Protein AF-X1KMB0-F1 (afdb_monomer)

Solvent-accessible surface area (backbone atoms only — not comparable to full-atom values): 4896 Å² total; per-residue (Å²): 119,63,70,62,52,54,52,50,51,52,50,47,54,50,53,74,33,68,59,45,52,49,51,54,52,49,50,51,51,50,50,36,61,76,57,70,40,45,68,73,74,43,43,70,57,50,52,53,50,28,52,46,36,65,74,38,92,78,72,81,79,83,69,103,60,98,61,45,59,33,57,53,50,54,53,53,49,50,64,71,71,70,116

Radius of gyration: 20.14 Å; Cα contacts (8 Å, |Δi|>4): 22; chains: 1; bounding box: 46×26×48 Å

Organism: NCBI:txid412755

Mean predicted aligned error: 9.59 Å

Secondary structure (DSSP, 8-state):
-HHHHHHHHHHHHHHHTHHHHHHHHHHHHHHHHHTTSHHHHHHHHHHHHHHHHHH-TT---S---SS-HHHHHHHHHHHHH--

pLDDT: mean 80.26, std 12.77, range [47.28, 93.88]

Sequence (83 aa):
MTAIMEFLDTLNAFVWGPPMMIILVGTGVFLTLRLGGIQFRKSGYAWKLVFKGAFKKDVAERGEGEITPFQALTSTLAATVGN

InterPro domains:
  IPR001463 Sodium:alanine symporter [PTHR30330] (1-82)

Structure (mmCIF, N/CA/C/O backbone):
data_AF-X1KMB0-F1
#
_entry.id   AF-X1KMB0-F1
#
loop_
_atom_site.group_PDB
_atom_site.id
_atom_site.type_symbol
_atom_site.label_atom_id
_atom_site.label_alt_id
_atom_site.label_comp_id
_atom_site.label_asym_id
_atom_site.label_entity_id
_atom_site.label_seq_id
_atom_site.pdbx_PDB_ins_code
_atom_site.Cartn_x
_atom_site.Cartn_y
_atom_site.Cartn_z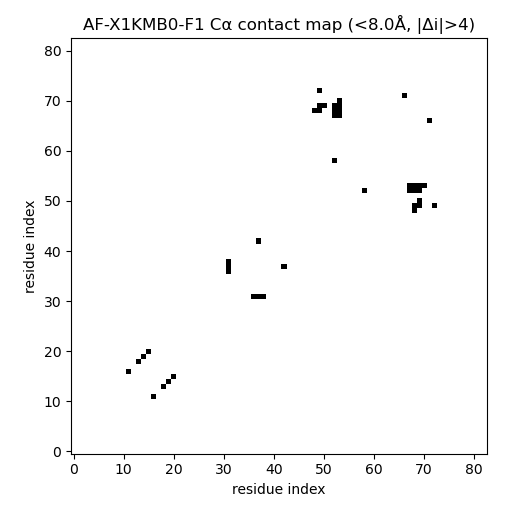
_atom_site.occupancy
_atom_site.B_iso_or_equiv
_atom_site.auth_seq_id
_atom_site.auth_comp_id
_atom_site.auth_asym_id
_atom_site.auth_atom_id
_atom_site.pdbx_PDB_model_num
ATOM 1 N N . MET A 1 1 ? 28.372 -18.313 -23.087 1.00 60.78 1 MET A N 1
ATOM 2 C CA . MET A 1 1 ? 27.825 -18.258 -21.712 1.00 60.78 1 MET A CA 1
ATOM 3 C C . MET A 1 1 ? 27.304 -16.861 -21.369 1.00 60.78 1 MET A C 1
ATOM 5 O O . MET A 1 1 ? 26.254 -16.776 -20.758 1.00 60.78 1 MET A O 1
ATOM 9 N N . THR A 1 2 ? 27.954 -15.782 -21.823 1.00 75.25 2 THR A N 1
ATOM 10 C CA . THR A 1 2 ? 27.543 -14.379 -21.597 1.00 75.25 2 THR A CA 1
ATOM 11 C C . THR A 1 2 ? 26.284 -13.947 -22.357 1.00 75.25 2 THR A C 1
ATOM 13 O O . THR A 1 2 ? 25.390 -13.382 -21.747 1.00 75.25 2 THR A O 1
ATOM 16 N N . ALA A 1 3 ? 26.142 -14.306 -23.638 1.00 79.62 3 ALA A N 1
ATOM 17 C CA . ALA A 1 3 ? 24.988 -13.891 -24.453 1.00 79.62 3 ALA A CA 1
ATOM 18 C C . ALA A 1 3 ? 23.621 -14.388 -23.929 1.00 79.62 3 ALA A C 1
ATOM 20 O O . ALA A 1 3 ? 22.608 -13.715 -24.085 1.00 79.62 3 ALA A O 1
ATOM 21 N N . ILE A 1 4 ? 23.584 -15.564 -23.287 1.00 85.19 4 ILE A N 1
ATOM 22 C CA . ILE A 1 4 ? 22.360 -16.080 -22.649 1.00 85.19 4 ILE A CA 1
ATOM 23 C C . ILE A 1 4 ? 22.032 -15.264 -21.394 1.00 85.19 4 ILE A C 1
ATOM 25 O O . ILE A 1 4 ? 20.868 -14.953 -21.171 1.00 85.19 4 ILE A O 1
ATOM 29 N N . MET A 1 5 ? 23.041 -14.891 -20.600 1.00 86.19 5 MET A N 1
ATOM 30 C CA . MET A 1 5 ? 22.843 -14.051 -19.415 1.00 86.19 5 MET A CA 1
ATOM 31 C C . MET A 1 5 ? 22.356 -12.651 -19.809 1.00 86.19 5 MET A C 1
ATOM 33 O O . MET A 1 5 ? 21.354 -12.201 -19.274 1.00 86.19 5 MET A O 1
ATOM 37 N N . GLU A 1 6 ? 22.946 -12.028 -20.833 1.00 83.69 6 GLU A N 1
ATOM 38 C CA . GLU A 1 6 ? 22.502 -10.715 -21.334 1.00 83.69 6 GLU A CA 1
ATOM 39 C C . GLU A 1 6 ? 21.068 -10.735 -21.888 1.00 83.69 6 GLU A C 1
ATOM 41 O O . GLU A 1 6 ? 20.290 -9.800 -21.676 1.00 83.69 6 GLU A O 1
ATOM 46 N N . PHE A 1 7 ? 20.686 -11.814 -22.579 1.00 87.00 7 PHE A N 1
ATOM 47 C CA . PHE A 1 7 ? 19.315 -11.988 -23.056 1.00 87.00 7 PHE A CA 1
ATOM 48 C C . PHE A 1 7 ? 18.324 -12.137 -21.893 1.00 87.00 7 PHE A C 1
ATOM 50 O O . PHE A 1 7 ? 17.261 -11.512 -21.899 1.00 87.00 7 PHE A O 1
ATOM 57 N N . LEU A 1 8 ? 18.681 -12.926 -20.876 1.00 85.94 8 LEU A N 1
ATOM 58 C CA . LEU A 1 8 ? 17.866 -13.094 -19.674 1.00 85.94 8 LEU A CA 1
ATOM 59 C C . LEU A 1 8 ? 17.751 -11.791 -18.878 1.00 85.94 8 LEU A C 1
ATOM 61 O O . LEU A 1 8 ? 16.651 -11.465 -18.440 1.00 85.94 8 LEU A O 1
ATOM 65 N N . ASP A 1 9 ? 18.826 -11.016 -18.755 1.00 85.44 9 ASP A N 1
ATOM 66 C CA . ASP A 1 9 ? 18.817 -9.722 -18.065 1.00 85.44 9 ASP A CA 1
ATOM 67 C C . ASP A 1 9 ? 17.933 -8.701 -18.787 1.00 85.44 9 ASP A C 1
ATOM 69 O O . ASP A 1 9 ? 17.169 -7.974 -18.152 1.00 85.44 9 ASP A O 1
ATOM 73 N N . THR A 1 10 ? 17.951 -8.700 -20.122 1.00 84.19 10 THR A N 1
ATOM 74 C CA . THR A 1 10 ? 17.085 -7.830 -20.932 1.00 84.19 10 THR A CA 1
ATOM 75 C C . THR A 1 10 ? 15.609 -8.192 -20.756 1.00 84.19 10 THR A C 1
ATOM 77 O O . THR A 1 10 ? 14.765 -7.311 -20.576 1.00 84.19 10 THR A O 1
ATOM 80 N N . LEU A 1 11 ? 15.280 -9.487 -20.765 1.00 85.56 11 LEU A N 1
ATOM 81 C CA . LEU A 1 11 ? 13.916 -9.951 -20.505 1.00 85.56 11 LEU A CA 1
ATOM 82 C C . LEU A 1 11 ? 13.475 -9.659 -19.073 1.00 85.56 11 LEU A C 1
ATOM 84 O O . LEU A 1 11 ? 12.333 -9.261 -18.857 1.00 85.56 11 LEU A O 1
ATOM 88 N N . ASN A 1 12 ? 14.371 -9.821 -18.104 1.00 84.12 12 ASN A N 1
ATOM 89 C CA . ASN A 1 12 ? 14.103 -9.522 -16.706 1.00 84.12 12 ASN A CA 1
ATOM 90 C C . ASN A 1 12 ? 13.792 -8.024 -16.535 1.00 84.12 12 ASN A C 1
ATOM 92 O O . ASN A 1 12 ? 12.724 -7.665 -16.043 1.00 84.12 12 ASN A O 1
ATOM 96 N N . ALA A 1 13 ? 14.634 -7.144 -17.081 1.00 82.69 13 ALA A N 1
ATOM 97 C CA . ALA A 1 13 ? 14.407 -5.701 -17.063 1.00 82.69 13 ALA A CA 1
ATOM 98 C C . ALA A 1 13 ? 13.108 -5.289 -17.776 1.00 82.69 13 ALA A C 1
ATOM 100 O O . ALA A 1 13 ? 12.423 -4.367 -17.335 1.00 82.69 13 ALA A O 1
ATOM 101 N N . PHE A 1 14 ? 12.738 -5.974 -18.860 1.00 85.31 14 PHE A N 1
ATOM 102 C CA . PHE A 1 14 ? 11.503 -5.678 -19.579 1.00 85.31 14 PHE A CA 1
ATOM 103 C C . PHE A 1 14 ? 10.257 -6.168 -18.837 1.00 85.31 14 PHE A C 1
ATOM 105 O O . PHE A 1 14 ? 9.282 -5.435 -18.751 1.00 85.31 14 PHE A O 1
ATOM 112 N N . VAL A 1 15 ? 10.266 -7.379 -18.277 1.00 83.81 15 VAL A N 1
ATOM 113 C CA . VAL A 1 15 ? 9.100 -7.942 -17.576 1.00 83.81 15 VAL A CA 1
ATOM 114 C C . VAL A 1 15 ? 8.887 -7.256 -16.231 1.00 83.81 15 VAL A C 1
ATOM 116 O O . VAL A 1 15 ? 7.770 -6.838 -15.939 1.00 83.81 15 VAL A O 1
ATOM 119 N N . TRP A 1 16 ? 9.943 -7.105 -15.433 1.00 82.88 16 TRP A N 1
ATOM 120 C CA . TRP A 1 16 ? 9.876 -6.535 -14.082 1.00 82.88 16 TRP A CA 1
ATOM 121 C C . TRP A 1 16 ? 9.959 -5.005 -14.057 1.00 82.88 16 TRP A C 1
ATOM 123 O O . TRP A 1 16 ? 9.777 -4.390 -13.009 1.00 82.88 16 TRP A O 1
ATOM 133 N N . GLY A 1 17 ? 10.220 -4.383 -15.205 1.00 81.19 17 GLY A N 1
ATOM 134 C CA . GLY A 1 17 ? 10.303 -2.938 -15.351 1.00 81.19 17 GLY A CA 1
ATOM 135 C C . GLY A 1 17 ? 8.953 -2.278 -15.681 1.00 81.19 17 GLY A C 1
ATOM 136 O O . GLY A 1 17 ? 7.952 -2.513 -14.996 1.00 81.19 17 GLY A O 1
ATOM 137 N N . PRO A 1 18 ? 8.887 -1.416 -16.716 1.00 85.38 18 PRO A N 1
ATOM 138 C CA . PRO A 1 18 ? 7.710 -0.585 -16.990 1.00 85.38 18 PRO A CA 1
ATOM 139 C C . PRO A 1 18 ? 6.377 -1.339 -17.176 1.00 85.38 18 PRO A C 1
ATOM 141 O O . PRO A 1 18 ? 5.375 -0.886 -16.622 1.00 85.38 18 PRO A O 1
ATOM 144 N N . PRO A 1 19 ? 6.307 -2.477 -17.900 1.00 89.31 19 PRO A N 1
ATOM 145 C CA . PRO A 1 19 ? 5.056 -3.203 -18.129 1.00 89.31 19 PRO A CA 1
ATOM 146 C C . PRO A 1 19 ? 4.378 -3.683 -16.844 1.00 89.31 19 PRO A C 1
ATOM 148 O O . PRO A 1 19 ? 3.179 -3.463 -16.668 1.00 89.31 19 PRO A O 1
ATOM 151 N N . MET A 1 20 ? 5.130 -4.294 -15.922 1.00 89.44 20 MET A N 1
ATOM 152 C CA . MET A 1 20 ? 4.567 -4.771 -14.656 1.00 89.44 20 MET A CA 1
ATOM 153 C C . MET A 1 20 ? 4.082 -3.607 -13.792 1.00 89.44 20 MET A C 1
ATOM 155 O O . MET A 1 20 ? 2.985 -3.680 -13.237 1.00 89.44 20 MET A O 1
ATOM 159 N N . MET A 1 21 ? 4.836 -2.504 -13.750 1.00 89.38 21 MET A N 1
ATOM 160 C CA . MET A 1 21 ? 4.433 -1.292 -13.030 1.00 89.38 21 MET A CA 1
ATOM 161 C C . MET A 1 21 ? 3.139 -0.693 -13.592 1.00 89.38 21 MET A C 1
ATOM 163 O O . MET A 1 21 ? 2.240 -0.342 -12.828 1.00 89.38 21 MET A O 1
ATOM 167 N N . ILE A 1 22 ? 3.000 -0.630 -14.920 1.00 92.31 22 ILE A N 1
ATOM 168 C CA . ILE A 1 22 ? 1.786 -0.128 -15.581 1.00 92.31 22 ILE A CA 1
ATOM 169 C C . ILE A 1 22 ? 0.583 -1.015 -15.259 1.00 92.31 22 ILE A C 1
ATOM 171 O O . ILE A 1 22 ? -0.487 -0.492 -14.955 1.00 92.31 22 ILE A O 1
ATOM 175 N N . ILE A 1 23 ? 0.738 -2.341 -15.281 1.00 93.12 23 ILE A N 1
ATOM 176 C CA . ILE A 1 23 ? -0.356 -3.267 -14.956 1.00 93.12 23 ILE A CA 1
ATOM 177 C C . ILE A 1 23 ? -0.754 -3.145 -13.480 1.00 93.12 23 ILE A C 1
ATOM 179 O O . ILE A 1 23 ? -1.947 -3.094 -13.178 1.00 93.12 23 ILE A O 1
ATOM 183 N N . LEU A 1 24 ? 0.212 -3.052 -12.562 1.00 92.06 24 LEU A N 1
ATOM 184 C CA . LEU A 1 24 ? -0.044 -2.899 -11.126 1.00 92.06 24 LEU A CA 1
ATOM 185 C C . LEU A 1 24 ? -0.790 -1.600 -10.818 1.00 92.06 24 LEU A C 1
ATOM 187 O O . LEU A 1 24 ? -1.863 -1.621 -10.207 1.00 92.06 24 LEU A O 1
ATOM 191 N N . VAL A 1 25 ? -0.256 -0.470 -11.284 1.00 92.62 25 VAL A N 1
ATOM 192 C CA . VAL A 1 25 ? -0.870 0.846 -11.071 1.00 92.62 25 VAL A CA 1
ATOM 193 C C . VAL A 1 25 ? -2.206 0.935 -11.804 1.00 92.62 25 VAL A C 1
ATOM 195 O O . VAL A 1 25 ? -3.197 1.372 -11.222 1.00 92.62 25 VAL A O 1
ATOM 198 N N . GLY A 1 26 ? -2.267 0.463 -13.050 1.00 93.75 26 GLY A N 1
ATOM 199 C CA . GLY A 1 26 ? -3.482 0.439 -13.860 1.00 93.75 26 GLY A CA 1
ATOM 200 C C . GLY A 1 26 ? -4.601 -0.365 -13.205 1.00 93.75 26 GLY A C 1
ATOM 201 O O . GLY A 1 26 ? -5.730 0.115 -13.125 1.00 93.75 26 GLY A O 1
ATOM 202 N N . THR A 1 27 ? -4.290 -1.537 -12.647 1.00 93.88 27 THR A N 1
ATOM 203 C CA . THR A 1 27 ? -5.258 -2.350 -11.892 1.00 93.88 27 THR A CA 1
ATOM 204 C C . THR A 1 27 ? -5.717 -1.625 -10.629 1.00 93.88 27 THR A C 1
ATOM 206 O O . THR A 1 27 ? -6.916 -1.581 -10.347 1.00 93.88 27 THR A O 1
ATOM 209 N N . GLY A 1 28 ? -4.799 -0.992 -9.894 1.00 90.19 28 GLY A N 1
ATOM 210 C CA . GLY A 1 28 ? -5.131 -0.196 -8.711 1.00 90.19 28 GLY A CA 1
ATOM 211 C C . GLY A 1 28 ? -6.077 0.967 -9.024 1.00 90.19 28 GLY A C 1
ATOM 212 O O . GLY A 1 28 ? -7.095 1.146 -8.348 1.00 90.19 28 GLY A O 1
ATOM 213 N N . VAL A 1 29 ? -5.796 1.728 -10.083 1.00 92.56 29 VAL A N 1
ATOM 214 C CA . VAL A 1 29 ? -6.644 2.841 -10.540 1.00 92.56 29 VAL A CA 1
ATOM 215 C C . VAL A 1 29 ? -7.991 2.326 -11.042 1.00 92.56 29 VAL A C 1
ATOM 217 O O . VAL A 1 29 ? -9.029 2.846 -10.635 1.00 92.56 29 VAL A O 1
ATOM 220 N N . PHE A 1 30 ? -8.000 1.268 -11.856 1.00 93.56 30 PHE A N 1
ATOM 221 C CA . PHE A 1 30 ? -9.225 0.655 -12.368 1.00 93.56 30 PHE A CA 1
ATOM 222 C C . PHE A 1 30 ? -10.156 0.214 -11.235 1.00 93.56 30 PHE A C 1
ATOM 224 O O . PHE A 1 30 ? -11.339 0.562 -11.231 1.00 93.56 30 PHE A O 1
ATOM 231 N N . LEU A 1 3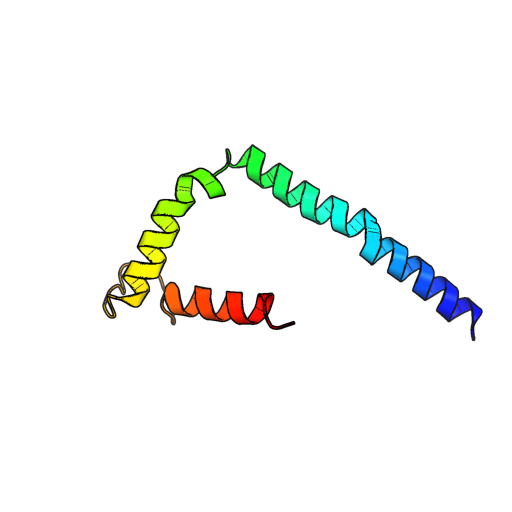1 ? -9.628 -0.493 -10.233 1.00 91.88 31 LEU A N 1
ATOM 232 C CA . LEU A 1 31 ? -10.407 -0.910 -9.068 1.00 91.88 31 LEU A CA 1
ATOM 233 C C . LEU A 1 31 ? -10.872 0.289 -8.237 1.00 91.88 31 LEU A C 1
ATOM 235 O O . LEU A 1 31 ? -12.012 0.299 -7.780 1.00 91.88 31 LEU A O 1
ATOM 239 N N . THR A 1 32 ? -10.041 1.321 -8.087 1.00 90.88 32 THR A N 1
ATOM 240 C CA . THR A 1 32 ? -10.405 2.548 -7.359 1.00 90.88 32 THR A CA 1
ATOM 241 C C . THR A 1 32 ? -11.585 3.262 -8.013 1.00 90.88 32 THR A C 1
ATOM 243 O O . THR A 1 32 ? -12.531 3.635 -7.318 1.00 90.88 32 THR A O 1
ATOM 246 N N . LEU A 1 33 ? -11.576 3.402 -9.340 1.00 91.56 33 LEU A N 1
ATOM 247 C CA . LEU A 1 33 ? -12.680 4.004 -10.091 1.00 91.56 33 LEU A CA 1
ATOM 248 C C . LEU A 1 33 ? -13.932 3.120 -10.049 1.00 91.56 33 LEU A C 1
ATOM 250 O O . LEU A 1 33 ? -15.016 3.612 -9.738 1.00 91.56 33 LEU A O 1
ATOM 254 N N . ARG A 1 34 ? -13.788 1.807 -10.273 1.00 91.06 34 ARG A N 1
ATOM 255 C CA . ARG A 1 34 ? -14.908 0.849 -10.261 1.00 91.06 34 ARG A CA 1
ATOM 256 C C . ARG A 1 34 ? -15.596 0.759 -8.896 1.00 91.06 34 ARG A C 1
ATOM 258 O O . ARG A 1 34 ? -16.811 0.607 -8.835 1.00 91.06 34 ARG A O 1
ATOM 265 N N . LEU A 1 35 ? -14.836 0.853 -7.806 1.00 87.81 35 LEU A N 1
ATOM 266 C CA . LEU A 1 35 ? -15.347 0.814 -6.430 1.00 87.81 35 LEU A CA 1
ATOM 267 C C . LEU A 1 35 ? -15.793 2.197 -5.917 1.00 87.81 35 LEU A C 1
ATOM 269 O O . LEU A 1 35 ? -16.205 2.314 -4.761 1.00 87.81 35 LEU A O 1
ATOM 273 N N . GLY A 1 36 ? -15.704 3.248 -6.739 1.00 86.69 36 GLY A N 1
ATOM 274 C CA . GLY A 1 36 ? -16.126 4.604 -6.378 1.00 86.69 36 GLY A CA 1
ATOM 275 C C . GLY A 1 36 ? -15.284 5.241 -5.268 1.00 86.69 36 GLY A C 1
ATOM 276 O O . GLY A 1 36 ? -15.832 5.931 -4.404 1.00 86.69 36 GLY A O 1
ATOM 277 N N . GLY A 1 37 ? -13.974 4.973 -5.244 1.00 85.75 37 GLY A N 1
ATOM 278 C CA . GLY A 1 37 ? -13.038 5.542 -4.269 1.00 85.75 37 GLY A CA 1
ATOM 279 C C . GLY A 1 37 ? -13.264 5.042 -2.842 1.00 85.75 37 GLY A C 1
ATOM 280 O O . GLY A 1 37 ? -13.165 5.811 -1.882 1.00 85.75 37 GLY A O 1
ATOM 281 N N . ILE A 1 38 ? -13.608 3.760 -2.685 1.00 84.81 38 ILE A N 1
ATOM 282 C CA . ILE A 1 38 ? -13.930 3.156 -1.385 1.00 84.81 38 ILE A CA 1
ATOM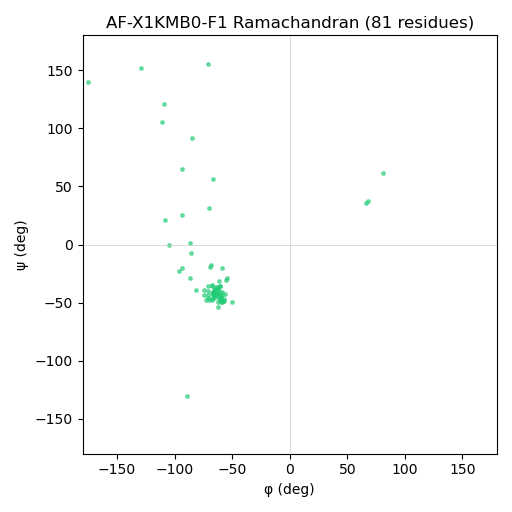 283 C C . ILE A 1 38 ? -12.811 3.324 -0.351 1.00 84.81 38 ILE A C 1
ATOM 285 O O . ILE A 1 38 ? -13.111 3.467 0.835 1.00 84.81 38 ILE A O 1
ATOM 289 N N . GLN A 1 39 ? -11.550 3.371 -0.792 1.00 84.25 39 GLN A N 1
ATOM 290 C CA . GLN A 1 39 ? -10.390 3.597 0.066 1.00 84.25 39 GLN A CA 1
ATOM 291 C C . GLN A 1 39 ? -10.547 4.920 0.818 1.00 84.25 39 GLN A C 1
ATOM 293 O O . GLN A 1 39 ? -10.448 4.945 2.039 1.00 84.25 39 GLN A O 1
ATOM 298 N N . PHE A 1 40 ? -10.925 5.996 0.128 1.00 84.88 40 PHE A N 1
ATOM 299 C CA . PHE A 1 40 ? -11.129 7.311 0.737 1.00 84.88 40 PHE A CA 1
ATOM 300 C C . PHE A 1 40 ? -12.423 7.378 1.554 1.00 84.88 40 PHE A C 1
ATOM 302 O O . PHE A 1 40 ? -12.440 7.931 2.651 1.00 84.88 40 PHE A O 1
ATOM 309 N N . ARG A 1 41 ? -13.506 6.754 1.071 1.00 82.50 41 ARG A N 1
ATOM 310 C CA . ARG A 1 41 ? -14.819 6.794 1.744 1.00 82.50 41 ARG A CA 1
ATOM 311 C C . ARG A 1 41 ? -14.863 5.986 3.042 1.00 82.50 41 ARG A C 1
ATOM 313 O O . ARG A 1 41 ? -15.557 6.377 3.976 1.00 82.50 41 ARG A O 1
ATOM 320 N N . LYS A 1 42 ? -14.161 4.850 3.111 1.00 82.88 42 LYS A N 1
ATOM 321 C CA . LYS A 1 42 ? -14.191 3.930 4.264 1.00 82.88 42 LYS A CA 1
ATOM 322 C C . LYS A 1 42 ? -12.947 3.992 5.150 1.00 82.88 42 LYS A C 1
ATOM 324 O O . LYS A 1 42 ? -12.937 3.320 6.179 1.00 82.88 42 LYS A O 1
ATOM 329 N N . SER A 1 43 ? -11.958 4.831 4.826 1.00 82.62 43 SER A N 1
ATOM 330 C CA . SER A 1 43 ? -10.743 5.011 5.640 1.00 82.62 43 SER A CA 1
ATOM 331 C C . SER A 1 43 ? -11.050 5.264 7.122 1.00 82.62 43 SER A C 1
ATOM 333 O O . SER A 1 43 ? -10.526 4.568 7.986 1.00 82.62 43 SER A O 1
ATOM 335 N N . GLY A 1 44 ? -11.957 6.195 7.441 1.00 84.94 44 GLY A N 1
ATOM 336 C CA . GLY A 1 44 ? -12.299 6.505 8.838 1.00 84.94 44 GLY A CA 1
ATOM 337 C C . GLY A 1 44 ? -12.959 5.341 9.593 1.00 84.94 44 GLY A C 1
ATOM 338 O O . GLY A 1 44 ? -12.674 5.114 10.769 1.00 84.94 44 GLY A O 1
ATOM 339 N N . TYR A 1 45 ? -13.806 4.561 8.914 1.00 82.88 45 TYR A N 1
ATOM 340 C CA . TYR A 1 45 ? -14.408 3.357 9.494 1.00 82.88 45 TYR A CA 1
ATOM 341 C C . TYR A 1 45 ? -13.358 2.265 9.738 1.00 82.88 45 TYR A C 1
ATOM 343 O O . TYR A 1 45 ? -13.363 1.647 10.801 1.00 82.88 45 TYR A O 1
ATOM 351 N N . ALA A 1 46 ? -12.434 2.074 8.792 1.00 84.44 46 ALA A N 1
ATOM 352 C CA . ALA A 1 46 ? -11.349 1.103 8.904 1.00 84.44 46 ALA A CA 1
ATOM 353 C C . ALA A 1 46 ? -10.433 1.408 10.099 1.00 84.44 46 ALA A C 1
ATOM 355 O O . ALA A 1 46 ? -10.190 0.524 10.917 1.00 84.44 46 ALA A O 1
ATOM 356 N N . TRP A 1 47 ? -10.020 2.668 10.279 1.00 84.44 47 TRP A N 1
ATOM 357 C CA . TRP A 1 47 ? -9.243 3.077 11.455 1.00 84.44 47 TRP A CA 1
ATOM 358 C C . TRP A 1 47 ? -9.997 2.820 12.758 1.00 84.44 47 TRP A C 1
ATOM 360 O O . TRP A 1 47 ? -9.448 2.235 13.690 1.00 84.44 47 TRP A O 1
ATOM 370 N N . LYS A 1 48 ? -11.286 3.175 12.821 1.00 82.50 48 LYS A N 1
ATOM 371 C CA . LYS A 1 48 ? -12.116 2.905 14.003 1.00 82.50 48 LYS A CA 1
ATOM 372 C C . LYS A 1 48 ? -12.217 1.407 14.311 1.00 82.50 48 LYS A C 1
ATOM 374 O O . LYS A 1 48 ? -12.265 1.048 15.483 1.00 82.50 48 LYS A O 1
ATOM 379 N N . LEU A 1 49 ? -12.249 0.544 13.296 1.00 82.75 49 LEU A N 1
ATOM 380 C CA . LEU A 1 49 ? -12.287 -0.912 13.456 1.00 82.75 49 LEU A CA 1
ATOM 381 C C . LEU A 1 49 ? -10.957 -1.462 13.991 1.00 82.75 49 LEU A C 1
ATOM 383 O O . LEU A 1 49 ? -10.955 -2.212 14.965 1.00 82.75 49 LEU A O 1
ATOM 387 N N . VAL A 1 50 ? -9.837 -1.034 13.406 1.00 84.44 50 VAL A N 1
ATOM 388 C CA . VAL A 1 50 ? -8.482 -1.418 13.833 1.00 84.44 50 VAL A CA 1
ATOM 389 C C . VAL A 1 50 ? -8.228 -0.994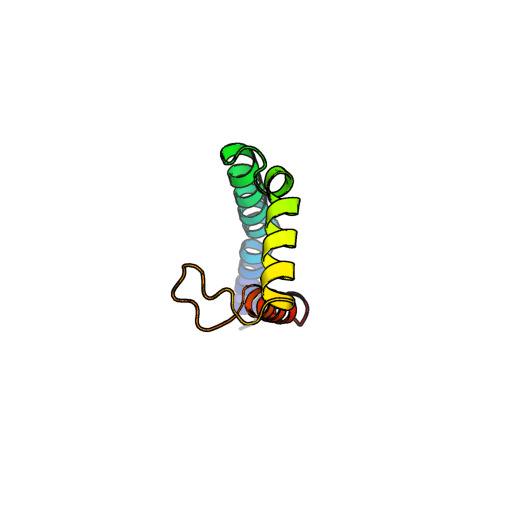 15.281 1.00 84.44 50 VAL A C 1
ATOM 391 O O . VAL A 1 50 ? -7.849 -1.823 16.104 1.00 84.44 50 VAL A O 1
ATOM 394 N N . PHE A 1 51 ? -8.507 0.266 15.635 1.00 80.25 51 PHE A N 1
ATOM 395 C CA . PHE A 1 51 ? -8.314 0.755 17.005 1.00 80.25 51 PHE A CA 1
ATOM 396 C C . PHE A 1 51 ? -9.280 0.106 18.001 1.00 80.25 51 PHE A C 1
ATOM 398 O O . PHE A 1 51 ? -8.889 -0.185 19.129 1.00 80.25 51 PHE A O 1
ATOM 405 N N . LYS A 1 52 ? -10.523 -0.202 17.606 1.00 73.12 52 LYS A N 1
ATOM 406 C CA . LYS A 1 52 ? -11.422 -1.000 18.456 1.00 73.12 52 LYS A CA 1
ATOM 407 C C . LYS A 1 52 ? -10.850 -2.388 18.751 1.00 73.12 52 LYS A C 1
ATOM 409 O O . LYS A 1 52 ? -10.940 -2.814 19.896 1.00 73.12 52 LYS A O 1
ATOM 414 N N . GLY A 1 53 ? -10.236 -3.046 17.765 1.00 68.25 53 GLY A N 1
ATOM 415 C CA . GLY A 1 53 ? -9.541 -4.326 17.949 1.00 68.25 53 GLY A CA 1
ATOM 416 C C . GLY A 1 53 ? -8.248 -4.233 18.771 1.00 68.25 53 GLY A C 1
ATOM 417 O O . GLY A 1 53 ? -7.802 -5.243 19.305 1.00 68.25 53 GLY A O 1
ATOM 418 N N . ALA A 1 54 ? -7.662 -3.038 18.902 1.00 67.38 54 ALA A N 1
ATOM 419 C CA . ALA A 1 54 ? -6.508 -2.782 19.767 1.00 67.38 54 ALA A CA 1
ATOM 420 C C . ALA A 1 54 ? -6.907 -2.565 21.241 1.00 67.38 54 ALA A C 1
ATOM 422 O O . ALA A 1 54 ? -6.216 -3.035 22.141 1.00 67.38 54 ALA A O 1
ATOM 423 N N . PHE A 1 55 ? -8.021 -1.862 21.495 1.00 62.50 55 PHE A N 1
ATOM 424 C CA . PHE A 1 55 ? -8.450 -1.477 22.850 1.00 62.50 55 PHE A CA 1
ATOM 425 C C . PHE A 1 55 ? -9.474 -2.419 23.493 1.00 62.50 55 PHE A C 1
ATOM 427 O O . PHE A 1 55 ? -9.581 -2.449 24.718 1.00 62.50 55 PHE A O 1
ATOM 434 N N . LYS A 1 56 ? -10.239 -3.187 22.710 1.00 56.28 56 LYS A N 1
ATOM 435 C CA . LYS A 1 56 ? -11.163 -4.198 23.236 1.00 56.28 56 LYS A CA 1
ATOM 436 C C . LYS A 1 56 ? -10.657 -5.595 22.884 1.00 56.28 56 LYS A C 1
ATOM 438 O O . LYS A 1 56 ? -10.813 -6.037 21.751 1.00 56.28 56 LYS A O 1
ATOM 443 N N . LYS A 1 57 ? -10.107 -6.293 23.884 1.00 53.00 57 LYS A N 1
ATOM 444 C CA . LYS A 1 57 ? -9.744 -7.721 23.808 1.00 53.00 57 LYS A CA 1
ATOM 445 C C . LYS A 1 57 ? -10.940 -8.639 23.493 1.00 53.00 57 LYS A C 1
ATOM 447 O O . LYS A 1 57 ? -10.724 -9.725 22.979 1.00 53.00 57 LYS A O 1
ATOM 452 N N . ASP A 1 58 ? -12.171 -8.173 23.731 1.00 49.62 58 ASP A N 1
ATOM 453 C CA . ASP A 1 58 ? -13.393 -8.995 23.684 1.00 49.62 58 ASP A CA 1
ATOM 454 C C . ASP A 1 58 ? -14.321 -8.739 22.487 1.00 49.62 58 ASP A C 1
ATOM 456 O O . ASP A 1 58 ? -15.505 -9.062 22.548 1.00 49.62 58 ASP A O 1
ATOM 460 N N . VAL A 1 59 ? -13.848 -8.162 21.378 1.00 51.16 59 VAL A N 1
ATOM 461 C CA . VAL A 1 59 ? -14.678 -8.116 20.157 1.00 51.16 59 VAL A CA 1
ATOM 462 C C . VAL A 1 59 ? -14.339 -9.308 19.274 1.00 51.16 59 VAL A C 1
ATOM 464 O O . VAL A 1 59 ? -13.886 -9.169 18.144 1.00 51.16 59 VAL A O 1
ATOM 467 N N . ALA A 1 60 ? -14.652 -10.490 19.802 1.00 49.88 60 ALA A N 1
ATOM 468 C CA . ALA A 1 60 ? -15.006 -11.671 19.022 1.00 49.88 60 ALA A CA 1
ATOM 469 C C . ALA A 1 60 ? -16.396 -11.501 18.362 1.00 49.88 60 ALA A C 1
ATOM 471 O O . ALA A 1 60 ? -17.145 -12.461 18.193 1.00 49.88 60 ALA A O 1
ATOM 472 N N . GLU A 1 61 ? -16.800 -10.275 18.003 1.00 50.81 61 GLU A N 1
ATOM 473 C CA . GLU A 1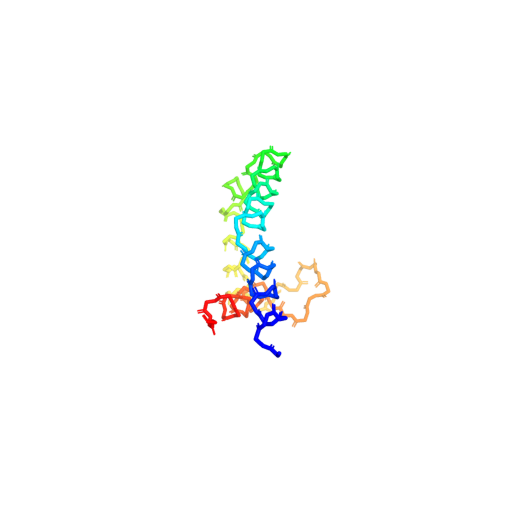 61 ? -18.037 -10.069 17.257 1.00 50.81 61 GLU A CA 1
ATOM 474 C C . GLU A 1 61 ? -17.760 -10.247 15.761 1.00 50.81 61 GLU A C 1
ATOM 476 O O . GLU A 1 61 ? -17.463 -9.298 15.036 1.00 50.81 61 GLU A O 1
ATOM 481 N N . ARG A 1 62 ? -17.960 -11.502 15.336 1.00 47.28 62 ARG A N 1
ATOM 482 C CA . ARG A 1 62 ? -18.340 -11.952 13.983 1.00 47.28 62 ARG A CA 1
ATOM 483 C C . ARG A 1 62 ? -17.242 -12.071 12.924 1.00 47.28 62 ARG A C 1
ATOM 485 O O . ARG A 1 62 ? -17.352 -11.502 11.841 1.00 47.28 62 ARG A O 1
ATOM 492 N N . GLY A 1 63 ? -16.273 -12.940 13.171 1.00 52.88 63 GLY A N 1
ATOM 493 C CA . GLY A 1 63 ? -15.491 -13.549 12.098 1.00 52.88 63 GLY A CA 1
ATOM 494 C C . GLY A 1 63 ? -14.528 -14.582 12.653 1.00 52.88 63 GLY A C 1
ATOM 495 O O . GLY A 1 63 ? -13.956 -14.359 13.712 1.00 52.88 63 GLY A O 1
ATOM 496 N N . GLU A 1 64 ? -14.372 -15.699 11.955 1.00 55.41 64 GLU A N 1
ATOM 497 C CA . GLU A 1 64 ? -13.471 -16.822 12.248 1.00 55.41 64 GLU A CA 1
ATOM 498 C C . GLU A 1 64 ? -11.986 -16.410 12.127 1.00 55.41 64 GLU A C 1
ATOM 500 O O . GLU A 1 64 ? -11.241 -16.931 11.306 1.00 55.41 64 GLU A O 1
ATOM 505 N N . GLY A 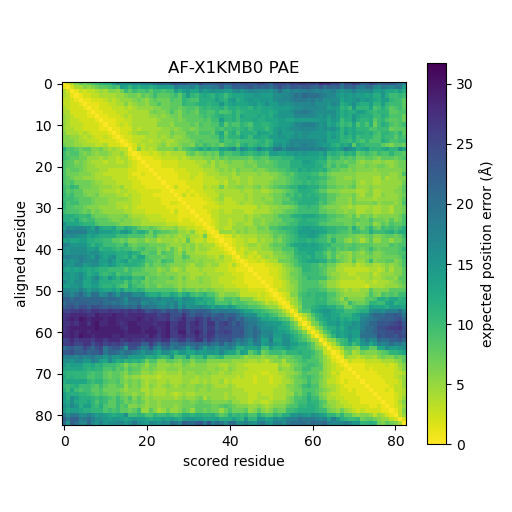1 65 ? -11.558 -15.387 12.867 1.00 58.84 65 GLY A N 1
ATOM 506 C CA . GLY A 1 65 ? -10.201 -14.850 12.829 1.00 58.84 65 GLY A CA 1
ATOM 507 C C . GLY A 1 65 ? -9.441 -15.192 14.102 1.00 58.84 65 GLY A C 1
ATOM 508 O O . GLY A 1 65 ? -9.848 -14.788 15.187 1.00 58.84 65 GLY A O 1
ATOM 509 N N . GLU A 1 66 ? -8.313 -15.891 13.968 1.00 67.44 66 GLU A N 1
ATOM 510 C CA . GLU A 1 66 ? -7.432 -16.256 15.092 1.00 67.44 66 GLU A CA 1
ATOM 511 C C . GLU A 1 66 ? -6.707 -15.048 15.718 1.00 67.44 66 GLU A C 1
ATOM 513 O O . GLU A 1 66 ? -6.215 -15.128 16.842 1.00 67.44 66 GLU A O 1
ATOM 518 N N . ILE A 1 67 ? -6.643 -13.918 15.003 1.00 75.19 67 ILE A N 1
ATOM 519 C CA . ILE A 1 67 ? -5.919 -12.706 15.405 1.00 75.19 67 ILE A CA 1
ATOM 520 C C . ILE A 1 67 ? -6.802 -11.462 15.306 1.00 75.19 67 ILE A C 1
ATOM 522 O O . ILE A 1 67 ? -7.713 -11.379 14.478 1.00 75.19 67 ILE A O 1
ATOM 526 N N . THR A 1 68 ? -6.516 -10.453 16.132 1.00 81.75 68 THR A N 1
ATOM 527 C CA . THR A 1 68 ? -7.292 -9.206 16.115 1.00 81.75 68 THR A CA 1
ATOM 528 C C . THR A 1 68 ? -7.011 -8.386 14.846 1.00 81.75 68 THR A C 1
ATOM 530 O O . THR A 1 68 ? -5.912 -8.458 14.286 1.00 81.75 68 THR A O 1
ATOM 533 N N . PRO A 1 69 ? -7.948 -7.520 14.406 1.00 82.12 69 PRO A N 1
ATOM 534 C CA . PRO A 1 69 ? -7.726 -6.623 13.266 1.00 82.12 69 PRO A CA 1
ATOM 535 C C . PRO A 1 69 ? -6.476 -5.738 13.400 1.00 82.12 69 PRO A C 1
ATOM 537 O O . PRO A 1 69 ? -5.861 -5.374 12.400 1.00 82.12 69 PRO A O 1
ATOM 540 N N . PHE A 1 70 ? -6.083 -5.403 14.633 1.00 84.62 70 PHE A N 1
ATOM 541 C CA . PHE A 1 70 ? -4.852 -4.668 14.908 1.00 84.62 70 PHE A CA 1
ATOM 542 C C . PHE A 1 70 ? -3.604 -5.526 14.671 1.00 84.62 70 PHE A C 1
ATOM 544 O O . PHE A 1 70 ? -2.688 -5.080 13.987 1.00 84.62 70 PHE A O 1
ATOM 551 N N . GLN A 1 71 ? -3.592 -6.767 15.168 1.00 84.38 71 GLN A N 1
ATOM 552 C CA . GLN A 1 71 ? -2.478 -7.702 14.971 1.00 84.38 71 GLN A CA 1
ATOM 553 C C . GLN A 1 71 ? -2.259 -8.032 13.490 1.00 84.38 71 GLN A C 1
ATOM 555 O O . GLN A 1 71 ? -1.119 -8.021 13.018 1.00 84.38 71 GLN A O 1
ATOM 560 N N . ALA A 1 72 ? -3.346 -8.257 12.746 1.00 87.38 72 ALA A N 1
ATOM 561 C CA . ALA A 1 72 ? -3.294 -8.471 11.303 1.00 87.38 72 ALA A CA 1
ATOM 562 C C . ALA A 1 72 ? -2.650 -7.271 10.588 1.00 87.38 72 ALA A C 1
ATOM 564 O O . ALA A 1 72 ? -1.702 -7.442 9.819 1.00 87.38 72 ALA A O 1
ATOM 565 N N . LEU A 1 73 ? -3.093 -6.046 10.905 1.00 88.69 73 LEU A N 1
ATOM 566 C CA . LEU A 1 73 ? -2.515 -4.830 10.332 1.00 88.69 73 LEU A CA 1
ATOM 567 C C . LEU A 1 73 ? -1.018 -4.712 10.645 1.00 88.69 73 LEU A C 1
ATOM 569 O O . LEU A 1 73 ? -0.226 -4.511 9.728 1.00 88.69 73 LEU A O 1
ATOM 573 N N . THR A 1 74 ? -0.610 -4.873 11.906 1.00 88.12 74 THR A N 1
ATOM 574 C CA . THR A 1 74 ? 0.805 -4.745 12.293 1.00 88.12 74 THR A CA 1
ATOM 575 C C . THR A 1 74 ? 1.695 -5.788 11.622 1.00 88.12 74 THR A C 1
ATOM 577 O O . THR A 1 74 ? 2.806 -5.460 11.219 1.00 88.12 74 THR A O 1
ATOM 580 N N . SER A 1 75 ? 1.204 -7.020 11.447 1.00 89.38 75 SER A N 1
ATOM 581 C CA . SER A 1 75 ? 1.946 -8.087 10.766 1.00 89.38 75 SER A CA 1
ATOM 582 C C . SER A 1 75 ? 2.132 -7.780 9.279 1.00 89.38 75 SER A C 1
ATOM 584 O O . SER A 1 75 ? 3.253 -7.834 8.775 1.00 89.38 75 SER A O 1
ATOM 586 N N . THR A 1 76 ? 1.063 -7.372 8.591 1.00 90.12 76 THR A N 1
ATOM 587 C CA . THR A 1 76 ? 1.154 -6.988 7.173 1.00 90.12 76 THR A CA 1
ATOM 588 C C . THR A 1 76 ? 2.054 -5.771 6.957 1.00 90.12 76 THR A C 1
ATOM 590 O O . THR A 1 76 ? 2.859 -5.774 6.033 1.00 90.12 76 THR A O 1
ATOM 593 N N . LEU A 1 77 ? 1.988 -4.764 7.835 1.00 88.50 77 LEU A N 1
ATOM 594 C CA . LEU A 1 77 ? 2.824 -3.569 7.739 1.00 88.50 77 LEU A CA 1
ATOM 595 C C . LEU A 1 77 ? 4.304 -3.891 7.966 1.00 88.50 77 LEU A C 1
ATOM 597 O O . LEU A 1 77 ? 5.149 -3.392 7.226 1.00 88.50 77 LEU A O 1
ATOM 601 N N . ALA A 1 78 ? 4.614 -4.757 8.936 1.00 90.06 78 ALA A N 1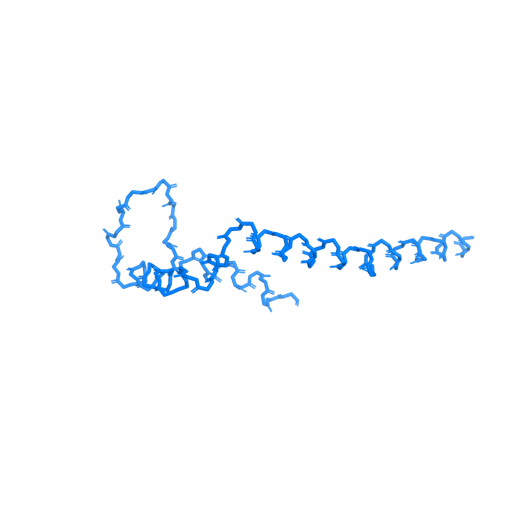
ATOM 602 C CA . ALA A 1 78 ? 5.973 -5.248 9.150 1.00 90.06 78 ALA A CA 1
ATOM 603 C C . ALA A 1 78 ? 6.513 -5.967 7.903 1.00 90.06 78 ALA A C 1
ATOM 605 O O . ALA A 1 78 ? 7.650 -5.728 7.509 1.00 90.06 78 ALA A O 1
ATOM 606 N N . ALA A 1 79 ? 5.681 -6.775 7.239 1.00 90.81 79 ALA A N 1
ATOM 607 C CA . ALA A 1 79 ? 6.061 -7.471 6.013 1.00 90.81 79 ALA A CA 1
ATOM 608 C C . ALA A 1 79 ? 6.295 -6.524 4.821 1.00 90.81 79 ALA A C 1
ATOM 610 O O . ALA A 1 79 ? 7.183 -6.774 4.013 1.00 90.81 79 ALA A O 1
ATOM 611 N N . THR A 1 80 ? 5.527 -5.437 4.695 1.00 89.19 80 THR A N 1
ATOM 612 C CA . THR A 1 80 ? 5.663 -4.506 3.559 1.00 89.19 80 THR A CA 1
ATOM 613 C C . THR A 1 80 ? 6.718 -3.419 3.760 1.00 89.19 80 THR A C 1
ATOM 615 O O . THR A 1 80 ? 7.249 -2.915 2.778 1.00 89.19 80 THR A O 1
ATOM 618 N N . VAL A 1 81 ? 6.986 -3.010 5.005 1.00 83.94 81 VAL A N 1
ATOM 619 C CA . VAL A 1 81 ? 7.968 -1.953 5.328 1.00 83.94 81 VAL A CA 1
ATOM 620 C C . VAL A 1 81 ? 9.353 -2.542 5.632 1.00 83.94 81 VAL A C 1
ATOM 622 O O . VAL A 1 81 ? 10.347 -1.831 5.548 1.00 83.94 81 VAL A O 1
ATOM 625 N N . GLY A 1 82 ? 9.435 -3.830 5.974 1.00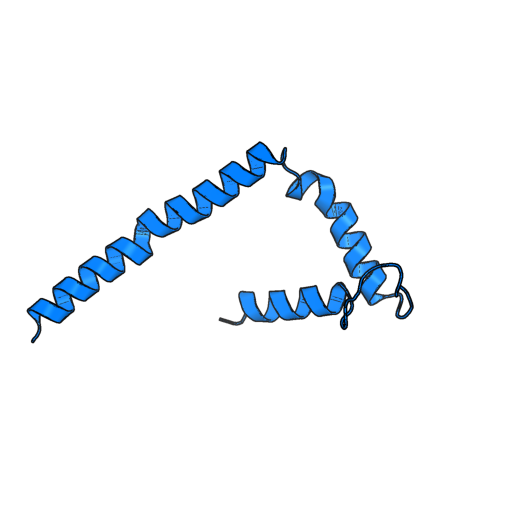 71.81 82 GLY A N 1
ATOM 626 C CA . GLY A 1 82 ? 10.667 -4.508 6.389 1.00 71.81 82 GLY A CA 1
ATOM 627 C C . GLY A 1 82 ? 11.454 -5.237 5.293 1.00 71.81 82 GLY A C 1
ATOM 628 O O . GLY A 1 82 ? 12.148 -6.189 5.640 1.00 71.81 82 GLY A O 1
ATOM 629 N N . ASN A 1 83 ? 11.338 -4.846 4.016 1.00 50.97 83 ASN A N 1
ATOM 630 C CA . ASN A 1 83 ? 12.061 -5.460 2.887 1.00 50.97 83 ASN A CA 1
ATOM 631 C C . ASN A 1 83 ? 13.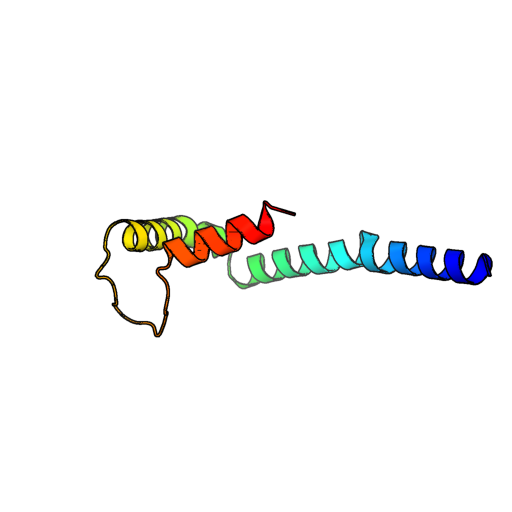125 -4.531 2.297 1.00 50.97 83 ASN A C 1
ATOM 633 O O . ASN A 1 83 ? 12.781 -3.356 2.039 1.00 50.97 83 ASN A O 1
#

Foldseek 3Di:
DVVVVVVVVVVCCVVVHDVVVCVVVVVVVVVCVVVVNCCVVCVVVLVVQLVCQVPDVPPPPDDPDPHTSVVVVVVVCCVVVVD